Protein AF-A0A3C0GHT2-F1 (afdb_monomer_lite)

Radius of gyration: 11.36 Å; chains: 1; bounding box: 23×22×32 Å

Secondary structure (DSSP, 8-state):
--TTTTTTS-GGG--TTTTHHHHHHHHHHH--HHHHHHHHHHS-HHHHHHHHHH-TTS-HHHHHHHHHS--

Foldseek 3Di:
DDCFLPVPDDVVPDDCVVCVLVLLQSCLVGNDPVSPVVNPVPDALVVSLVSQVVDPPHDPVSNVVSVPDHD

Structure (mmCIF, N/CA/C/O backbone):
data_AF-A0A3C0GHT2-F1
#
_entry.id   AF-A0A3C0GHT2-F1
#
loop_
_atom_site.group_PDB
_atom_site.id
_atom_site.type_symbol
_atom_site.label_atom_id
_atom_site.label_alt_id
_atom_site.label_comp_id
_atom_site.label_asym_id
_atom_site.label_entity_id
_atom_site.label_seq_id
_atom_site.pdbx_PDB_ins_code
_atom_site.Cartn_x
_atom_site.Cartn_y
_atom_site.Cartn_z
_atom_site.occupancy
_atom_site.B_iso_or_equiv
_atom_site.auth_seq_id
_atom_site.auth_comp_id
_atom_site.auth_asym_id
_atom_site.auth_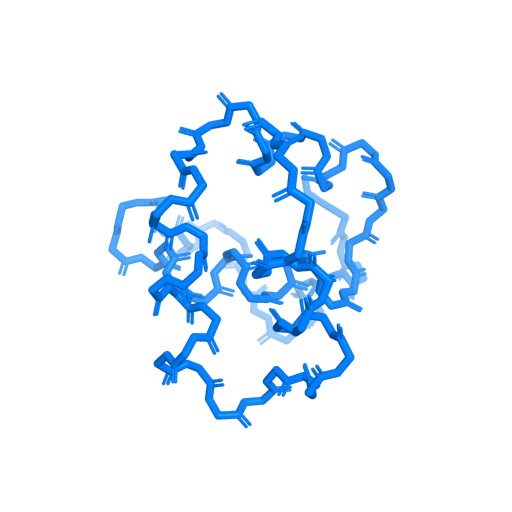atom_id
_atom_site.pdbx_PDB_model_num
ATOM 1 N N . MET A 1 1 ? 5.038 5.473 -13.451 1.00 61.34 1 MET A N 1
ATOM 2 C CA . MET A 1 1 ? 5.472 4.589 -12.350 1.00 61.34 1 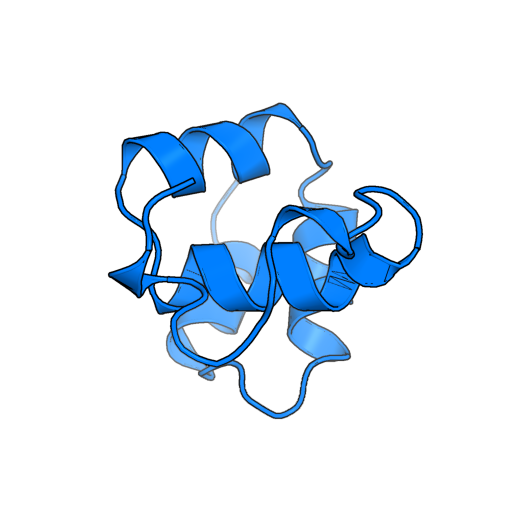MET A CA 1
ATOM 3 C C . MET A 1 1 ? 6.957 4.324 -12.512 1.00 61.34 1 MET A C 1
ATOM 5 O O . MET A 1 1 ? 7.406 4.136 -13.639 1.00 61.34 1 MET A O 1
ATOM 9 N N . ASN A 1 2 ? 7.719 4.407 -11.426 1.00 64.75 2 ASN A N 1
ATOM 10 C CA . ASN A 1 2 ? 9.168 4.239 -11.422 1.00 64.75 2 ASN A CA 1
ATOM 11 C C . ASN A 1 2 ? 9.536 2.751 -11.637 1.00 64.75 2 ASN A C 1
ATOM 13 O O . ASN A 1 2 ? 8.989 1.898 -10.933 1.00 64.75 2 ASN A O 1
ATOM 17 N N . PRO A 1 3 ? 10.474 2.413 -12.548 1.00 64.44 3 PRO A N 1
ATOM 18 C CA . PRO A 1 3 ? 10.918 1.030 -12.768 1.00 64.44 3 PRO A CA 1
ATOM 19 C C . PRO A 1 3 ? 11.427 0.331 -11.500 1.00 64.44 3 PRO A C 1
ATOM 21 O O . PRO A 1 3 ? 11.380 -0.888 -11.405 1.00 64.44 3 PRO A O 1
ATOM 24 N N . THR A 1 4 ? 11.890 1.093 -10.507 1.00 72.38 4 THR A N 1
ATOM 25 C CA . THR A 1 4 ? 12.413 0.556 -9.242 1.00 72.38 4 THR A CA 1
ATOM 26 C C . THR A 1 4 ? 11.315 -0.061 -8.369 1.00 72.38 4 THR A C 1
ATOM 28 O O . THR A 1 4 ? 11.557 -1.038 -7.664 1.00 72.38 4 THR A O 1
ATOM 31 N N . THR A 1 5 ? 10.091 0.471 -8.417 1.00 74.38 5 THR A N 1
ATOM 32 C CA . THR A 1 5 ? 8.973 0.025 -7.564 1.00 74.38 5 THR A CA 1
ATOM 33 C C . THR A 1 5 ? 8.360 -1.292 -8.062 1.00 74.38 5 THR A C 1
ATOM 35 O O . THR A 1 5 ? 7.915 -2.122 -7.262 1.00 74.38 5 THR A O 1
ATOM 38 N N . PHE A 1 6 ? 8.417 -1.521 -9.375 1.00 81.25 6 PHE A N 1
ATOM 39 C CA . PHE A 1 6 ? 7.867 -2.692 -10.067 1.00 81.25 6 PHE A CA 1
ATOM 40 C C . PHE A 1 6 ? 8.943 -3.448 -10.859 1.00 81.25 6 PHE A C 1
ATOM 42 O O . PHE A 1 6 ? 8.684 -3.943 -11.945 1.00 81.25 6 PHE A O 1
ATOM 49 N N . TRP A 1 7 ? 10.170 -3.525 -10.341 1.00 78.88 7 TRP A N 1
ATOM 50 C CA . TRP A 1 7 ? 11.314 -4.098 -11.066 1.00 78.88 7 TRP A CA 1
ATOM 51 C C . TRP A 1 7 ? 11.121 -5.566 -11.504 1.00 78.88 7 TRP A C 1
ATOM 53 O O . TRP A 1 7 ? 11.803 -6.033 -12.413 1.00 78.88 7 TRP A O 1
ATOM 63 N N . ASP A 1 8 ? 10.207 -6.283 -10.851 1.00 81.12 8 ASP A N 1
ATOM 64 C CA . ASP A 1 8 ? 9.834 -7.686 -11.051 1.00 81.12 8 ASP A CA 1
ATOM 65 C C . ASP A 1 8 ? 8.536 -7.877 -11.861 1.00 81.12 8 ASP A C 1
ATOM 67 O O . ASP A 1 8 ? 8.132 -9.019 -12.084 1.00 81.12 8 ASP A O 1
ATOM 71 N N . VAL A 1 9 ? 7.870 -6.800 -12.302 1.00 81.50 9 VAL A N 1
ATOM 72 C CA . VAL A 1 9 ? 6.564 -6.869 -12.982 1.00 81.50 9 VAL A CA 1
ATOM 73 C C . VAL A 1 9 ? 6.520 -5.921 -14.176 1.00 81.50 9 VAL A C 1
ATOM 75 O O . VAL A 1 9 ? 6.967 -4.784 -14.082 1.00 81.50 9 VAL A O 1
ATOM 78 N N . ASP A 1 10 ? 5.943 -6.357 -15.298 1.00 79.81 10 ASP A N 1
ATOM 79 C CA . ASP A 1 10 ? 5.671 -5.459 -16.425 1.00 79.81 10 ASP A CA 1
ATOM 80 C C . ASP A 1 10 ? 4.501 -4.520 -16.067 1.00 79.81 10 ASP A C 1
ATOM 82 O O . ASP A 1 10 ? 3.369 -4.995 -15.925 1.00 79.81 10 ASP A O 1
ATOM 86 N N . PRO A 1 11 ? 4.722 -3.195 -15.940 1.00 76.38 11 PRO A N 1
ATOM 87 C CA . PRO A 1 11 ? 3.664 -2.262 -15.565 1.00 76.38 11 PRO A CA 1
ATOM 88 C C . PRO A 1 11 ? 2.531 -2.187 -16.592 1.00 76.38 11 PRO A C 1
ATOM 90 O O . PRO A 1 11 ? 1.429 -1.782 -16.240 1.00 76.38 11 PRO A O 1
ATOM 93 N N . ASN A 1 12 ? 2.775 -2.576 -17.849 1.00 80.75 12 ASN A N 1
ATOM 94 C CA . ASN A 1 12 ? 1.748 -2.574 -18.894 1.00 80.75 12 ASN A CA 1
ATOM 95 C C . ASN A 1 12 ? 0.731 -3.709 -18.730 1.00 80.75 12 ASN A C 1
ATOM 97 O O . ASN A 1 12 ? -0.326 -3.678 -19.358 1.00 80.75 12 ASN A O 1
ATOM 101 N N . LEU A 1 13 ? 1.055 -4.717 -17.916 1.00 84.19 13 LEU A N 1
ATOM 102 C CA . LEU A 1 13 ? 0.162 -5.828 -17.600 1.00 84.19 13 LEU A CA 1
ATOM 103 C C . LEU A 1 13 ? -0.654 -5.579 -16.326 1.00 84.19 13 LEU A C 1
ATOM 105 O O . LEU A 1 13 ? -1.545 -6.371 -16.033 1.00 84.19 13 LEU A O 1
ATOM 109 N N . LEU A 1 14 ? -0.356 -4.503 -15.586 1.00 83.75 14 LEU A N 1
ATOM 110 C CA . LEU A 1 14 ? -1.064 -4.151 -14.360 1.00 83.75 14 LEU A CA 1
ATOM 111 C C . LEU A 1 14 ? -2.378 -3.440 -14.677 1.00 83.75 14 LEU A C 1
ATOM 113 O O . LEU A 1 14 ? -2.410 -2.402 -15.340 1.00 83.75 14 LEU A O 1
ATOM 117 N N . ASP A 1 15 ? -3.460 -3.976 -14.133 1.00 87.75 15 ASP A N 1
ATOM 118 C CA . ASP A 1 15 ? -4.784 -3.377 -14.163 1.00 87.75 15 ASP A CA 1
ATOM 119 C C . ASP A 1 15 ? -5.062 -2.729 -12.802 1.00 87.75 15 ASP A C 1
ATOM 121 O O . ASP A 1 15 ? -5.024 -3.375 -11.755 1.00 87.75 15 ASP A O 1
ATOM 125 N N . THR A 1 16 ? -5.336 -1.425 -12.798 1.00 81.19 16 THR A N 1
ATOM 126 C CA . THR A 1 16 ? -5.490 -0.646 -11.561 1.00 81.19 16 THR A CA 1
ATOM 127 C C . THR A 1 16 ? -6.678 -1.076 -10.707 1.00 81.19 16 THR A C 1
ATOM 129 O O . THR A 1 16 ? -6.685 -0.800 -9.514 1.00 81.19 16 THR A O 1
ATOM 132 N N . GLU A 1 17 ? -7.678 -1.751 -11.277 1.00 83.94 17 GLU A N 1
ATOM 133 C CA . GLU A 1 17 ? -8.809 -2.279 -10.514 1.00 83.94 17 GLU A CA 1
ATOM 134 C C . GLU A 1 17 ? -8.565 -3.720 -10.065 1.00 83.94 17 GLU A C 1
ATOM 136 O O . GLU A 1 17 ? -8.800 -4.048 -8.897 1.00 83.94 17 GLU A O 1
ATOM 141 N N . LYS A 1 18 ? -8.083 -4.584 -10.969 1.00 88.12 18 LYS A N 1
ATOM 142 C CA . LYS A 1 18 ? -7.868 -6.010 -10.668 1.00 88.12 18 LYS A CA 1
ATOM 143 C C . LYS A 1 18 ? -6.676 -6.234 -9.745 1.00 88.12 18 LYS A C 1
ATOM 145 O O . LYS A 1 18 ? -6.764 -7.053 -8.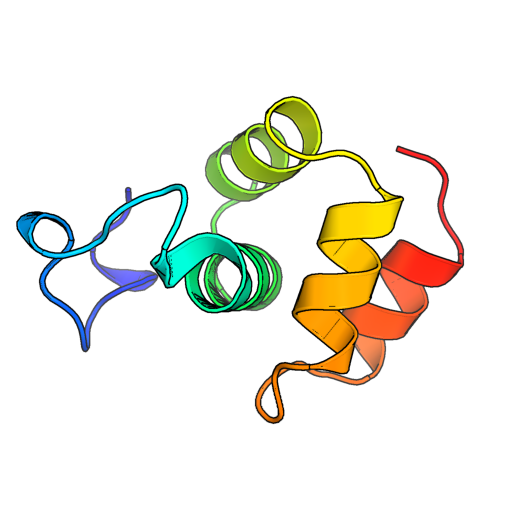833 1.00 88.12 18 LYS A O 1
ATOM 150 N N . ASP A 1 19 ? -5.604 -5.474 -9.942 1.00 90.94 19 ASP A N 1
ATOM 151 C CA . ASP A 1 19 ? -4.342 -5.618 -9.213 1.00 90.94 19 ASP A CA 1
ATOM 152 C C . ASP A 1 19 ? -4.200 -4.586 -8.087 1.00 90.94 19 ASP A C 1
ATOM 154 O O . ASP A 1 19 ? -3.110 -4.385 -7.547 1.00 90.94 19 ASP A O 1
ATOM 158 N N . LYS A 1 20 ? -5.300 -3.928 -7.692 1.00 92.19 20 LYS A N 1
ATOM 159 C CA . LYS A 1 20 ? -5.277 -2.816 -6.730 1.00 92.19 20 LYS A CA 1
ATOM 160 C C . LYS A 1 20 ? -4.592 -3.164 -5.411 1.00 92.19 20 LYS A C 1
ATOM 162 O O . LYS A 1 20 ? -3.795 -2.373 -4.917 1.00 92.19 20 LYS A O 1
ATOM 167 N N . ASP A 1 21 ? -4.855 -4.354 -4.862 1.00 94.12 21 ASP A N 1
ATOM 168 C CA . ASP A 1 21 ? -4.305 -4.765 -3.565 1.00 94.12 21 ASP A CA 1
ATOM 169 C C . ASP A 1 21 ? -2.766 -4.862 -3.650 1.00 94.12 21 ASP A C 1
ATOM 171 O O . ASP A 1 21 ? -2.055 -4.383 -2.764 1.00 94.12 21 ASP A O 1
ATOM 175 N N . PHE A 1 22 ? -2.256 -5.388 -4.769 1.00 92.25 22 PHE A N 1
ATOM 176 C CA . PHE A 1 22 ? -0.828 -5.470 -5.067 1.00 92.25 22 PHE A CA 1
ATOM 177 C C . PHE A 1 22 ? -0.208 -4.088 -5.305 1.00 92.25 22 PHE A C 1
ATOM 179 O O . PHE A 1 22 ? 0.817 -3.766 -4.704 1.00 92.25 22 PHE A O 1
ATOM 186 N N . ILE A 1 23 ? -0.832 -3.259 -6.149 1.00 92.38 23 ILE A N 1
ATOM 187 C CA . ILE A 1 23 ? -0.338 -1.920 -6.498 1.00 92.38 23 ILE A CA 1
ATOM 188 C C . ILE A 1 23 ? -0.238 -1.044 -5.245 1.00 92.38 23 ILE A C 1
ATOM 190 O O . ILE A 1 23 ? 0.811 -0.447 -5.003 1.00 92.38 23 ILE A O 1
ATOM 194 N N . ILE A 1 24 ? -1.296 -1.008 -4.427 1.00 94.69 24 ILE A N 1
ATOM 195 C CA . ILE A 1 24 ? -1.333 -0.241 -3.177 1.00 94.69 24 ILE A CA 1
ATOM 196 C C . ILE A 1 24 ? -0.211 -0.706 -2.251 1.00 94.69 24 ILE A C 1
ATOM 198 O O . ILE A 1 24 ? 0.630 0.097 -1.852 1.00 94.69 24 ILE A O 1
ATOM 202 N N . ALA A 1 25 ? -0.152 -2.002 -1.937 1.00 94.50 25 ALA A N 1
ATOM 203 C CA . ALA A 1 25 ? 0.864 -2.535 -1.037 1.00 94.50 25 ALA A CA 1
ATOM 204 C C . ALA A 1 25 ? 2.285 -2.240 -1.529 1.00 94.50 25 ALA A C 1
ATOM 206 O O . ALA A 1 25 ? 3.159 -1.869 -0.746 1.00 94.50 25 ALA A O 1
ATOM 207 N N . ARG A 1 26 ? 2.516 -2.368 -2.839 1.00 92.38 26 ARG A N 1
ATOM 208 C CA . ARG A 1 26 ? 3.838 -2.187 -3.427 1.00 92.38 26 ARG A CA 1
ATOM 209 C C . ARG A 1 26 ? 4.298 -0.735 -3.395 1.00 92.38 26 ARG A C 1
ATOM 211 O O . ARG A 1 26 ? 5.441 -0.472 -3.017 1.00 92.38 26 ARG A O 1
ATOM 218 N N . VAL A 1 27 ? 3.426 0.196 -3.772 1.00 93.75 27 VAL A N 1
ATOM 219 C CA . VAL A 1 27 ? 3.746 1.628 -3.774 1.00 93.75 27 VAL A CA 1
ATOM 220 C C . VAL A 1 27 ? 3.919 2.148 -2.350 1.00 93.75 27 VAL A C 1
ATOM 222 O O . VAL A 1 27 ? 4.853 2.897 -2.097 1.00 93.75 27 VAL A O 1
ATOM 225 N N . LEU A 1 28 ? 3.100 1.709 -1.395 1.00 94.00 28 LEU A N 1
ATOM 226 C CA . LEU A 1 28 ? 3.223 2.170 -0.010 1.00 94.00 28 LEU A CA 1
ATOM 227 C C . LEU A 1 28 ? 4.459 1.610 0.719 1.00 94.00 28 LEU A C 1
ATOM 229 O O . LEU A 1 28 ? 4.924 2.212 1.681 1.00 94.00 28 LEU A O 1
ATOM 233 N N . GLU A 1 29 ? 5.021 0.488 0.261 1.00 92.00 29 GLU A N 1
ATOM 234 C CA . GLU A 1 29 ? 6.267 -0.073 0.810 1.00 92.00 29 GLU A CA 1
ATOM 235 C C . GLU A 1 29 ? 7.538 0.452 0.123 1.00 92.00 29 GLU A C 1
ATOM 237 O O . GLU A 1 29 ? 8.593 0.524 0.753 1.00 92.00 29 GLU A O 1
ATOM 242 N N . ARG A 1 30 ? 7.482 0.746 -1.184 1.00 90.38 30 ARG A N 1
ATOM 243 C CA . ARG A 1 30 ? 8.686 0.971 -2.016 1.00 90.38 30 ARG A CA 1
ATOM 244 C C . ARG A 1 30 ? 8.584 2.148 -2.986 1.00 90.38 30 ARG A C 1
ATOM 246 O O . ARG A 1 30 ? 9.513 2.380 -3.759 1.00 90.38 30 ARG A O 1
ATOM 253 N N . GLY A 1 31 ? 7.443 2.818 -3.028 1.00 89.88 31 GLY A N 1
ATOM 254 C CA . GLY A 1 31 ? 7.193 3.949 -3.909 1.00 89.88 31 GLY A CA 1
ATOM 255 C C . GLY A 1 31 ? 7.902 5.212 -3.444 1.00 89.88 31 GLY A C 1
ATOM 256 O O . GLY A 1 31 ? 8.362 5.332 -2.310 1.00 89.88 31 GLY A O 1
ATOM 257 N N . THR A 1 32 ? 7.987 6.165 -4.359 1.00 92.12 32 THR A N 1
ATOM 258 C CA . THR A 1 32 ? 8.411 7.536 -4.063 1.00 92.12 32 THR A CA 1
ATOM 259 C C . THR A 1 32 ? 7.252 8.356 -3.483 1.00 92.12 32 THR A C 1
ATOM 261 O O . THR A 1 32 ? 6.091 8.007 -3.695 1.00 92.12 32 THR A O 1
ATOM 264 N N . ASP A 1 33 ? 7.538 9.478 -2.811 1.00 93.06 33 ASP A N 1
ATOM 265 C CA . ASP A 1 33 ? 6.494 10.355 -2.247 1.00 93.06 33 ASP A CA 1
ATOM 266 C C . ASP A 1 33 ? 5.396 10.745 -3.264 1.00 93.06 33 ASP A C 1
ATOM 268 O O . ASP A 1 33 ? 4.218 10.687 -2.909 1.00 93.06 33 ASP A O 1
ATOM 272 N N . PRO A 1 34 ? 5.706 11.068 -4.542 1.00 93.31 34 PRO A N 1
ATOM 273 C CA . PRO A 1 34 ? 4.670 11.336 -5.541 1.00 93.31 34 PRO A CA 1
ATOM 274 C C . PRO A 1 34 ? 3.779 10.127 -5.855 1.00 93.31 34 PRO A C 1
ATOM 276 O O . PRO A 1 34 ? 2.594 10.291 -6.134 1.00 93.31 34 PRO A O 1
ATOM 279 N N . GLU A 1 35 ? 4.330 8.912 -5.834 1.00 91.62 35 GLU A N 1
ATOM 280 C CA . GLU A 1 35 ? 3.567 7.686 -6.092 1.00 91.62 35 GLU A CA 1
ATOM 281 C C . GLU A 1 35 ? 2.678 7.337 -4.899 1.00 91.62 35 GLU A C 1
ATOM 283 O O . GLU A 1 35 ? 1.521 6.966 -5.090 1.00 91.62 35 GLU A O 1
ATOM 288 N N . ILE A 1 36 ? 3.184 7.522 -3.678 1.00 94.50 36 ILE A N 1
ATOM 289 C CA . ILE A 1 36 ? 2.399 7.383 -2.448 1.00 94.50 36 ILE A CA 1
ATOM 290 C C . ILE A 1 36 ? 1.230 8.373 -2.465 1.00 94.50 36 ILE A C 1
ATOM 292 O O . ILE A 1 36 ? 0.083 7.957 -2.315 1.00 94.50 36 ILE A O 1
ATOM 296 N N . GLY A 1 37 ? 1.486 9.649 -2.774 1.00 94.56 37 GLY A N 1
ATOM 297 C CA . GLY A 1 37 ? 0.430 10.659 -2.892 1.00 94.56 37 GLY A CA 1
ATOM 298 C C . GLY A 1 37 ? -0.605 10.344 -3.983 1.00 94.56 37 GLY A C 1
ATOM 299 O O . GLY A 1 37 ? -1.788 10.660 -3.840 1.00 94.56 37 GLY A O 1
ATOM 300 N N . LEU A 1 38 ? -0.203 9.665 -5.063 1.00 93.06 38 LEU A N 1
ATOM 301 C CA . LEU A 1 38 ? -1.146 9.180 -6.072 1.00 93.06 38 LEU A CA 1
ATOM 302 C C . LEU A 1 38 ? -2.059 8.081 -5.511 1.00 93.06 38 LEU A C 1
ATOM 304 O O . LEU A 1 38 ? -3.261 8.112 -5.757 1.00 93.06 38 LEU A O 1
ATOM 308 N N . ILE A 1 39 ? -1.526 7.133 -4.736 1.00 95.12 39 ILE A N 1
ATOM 309 C CA . ILE A 1 39 ? -2.338 6.091 -4.088 1.00 95.12 39 ILE A CA 1
ATOM 310 C C . ILE A 1 39 ? -3.325 6.709 -3.097 1.00 95.12 39 ILE A C 1
ATOM 312 O O . ILE A 1 39 ? -4.510 6.384 -3.143 1.00 95.12 39 ILE A O 1
ATOM 316 N N . GLU A 1 40 ? -2.855 7.630 -2.258 1.00 95.25 40 GLU A N 1
ATOM 317 C CA . GLU A 1 40 ? -3.669 8.298 -1.234 1.00 95.25 40 GLU A CA 1
ATOM 318 C C . GLU A 1 40 ? -4.783 9.168 -1.833 1.00 95.25 40 GLU A C 1
ATOM 320 O O . GLU A 1 40 ? -5.851 9.287 -1.243 1.00 95.25 40 GLU A O 1
ATOM 325 N N . SER A 1 41 ? -4.581 9.726 -3.031 1.00 95.19 41 SER A N 1
ATOM 326 C CA . SER A 1 41 ? -5.620 10.480 -3.751 1.00 95.19 41 SER A CA 1
ATOM 327 C C . SER A 1 41 ? -6.550 9.613 -4.608 1.00 95.19 41 SER A C 1
ATOM 329 O O . SER A 1 41 ? -7.650 10.054 -4.944 1.00 95.19 41 SER A O 1
ATOM 331 N N . THR A 1 42 ? -6.135 8.395 -4.969 1.00 93.38 42 THR A N 1
ATOM 332 C CA . THR A 1 42 ? -6.911 7.495 -5.842 1.00 93.38 42 THR A CA 1
ATOM 333 C C . THR A 1 42 ? -7.835 6.570 -5.052 1.00 93.38 42 THR A C 1
ATOM 335 O O . THR A 1 42 ? -8.946 6.288 -5.500 1.00 93.38 42 THR A O 1
ATOM 338 N N . TYR A 1 43 ? -7.397 6.093 -3.884 1.00 93.75 43 TYR A N 1
ATOM 339 C CA . TYR A 1 43 ? -8.116 5.089 -3.100 1.00 93.75 43 TYR A CA 1
ATOM 340 C C . TYR A 1 43 ? -8.563 5.634 -1.753 1.00 93.75 43 TYR A C 1
ATOM 342 O O . TYR A 1 43 ? -7.851 6.387 -1.094 1.00 93.75 43 TYR A O 1
ATOM 350 N N . LEU A 1 44 ? -9.726 5.181 -1.286 1.00 95.12 44 LEU A N 1
ATOM 351 C CA . LEU A 1 44 ? -10.180 5.530 0.055 1.00 95.12 44 LEU A CA 1
ATOM 352 C C . LEU A 1 44 ? -9.272 4.886 1.108 1.00 95.12 44 LEU A C 1
ATOM 354 O O . LEU A 1 44 ? -8.859 3.735 0.957 1.00 95.12 44 LEU A O 1
ATOM 358 N N . GLN A 1 45 ? -9.083 5.552 2.251 1.00 95.25 45 GLN A N 1
ATOM 359 C CA . GLN A 1 45 ? -8.285 5.012 3.360 1.00 95.25 45 GLN A CA 1
ATOM 360 C C . GLN A 1 45 ? -8.705 3.583 3.762 1.00 95.25 45 GLN A C 1
ATOM 362 O O . GLN A 1 45 ? -7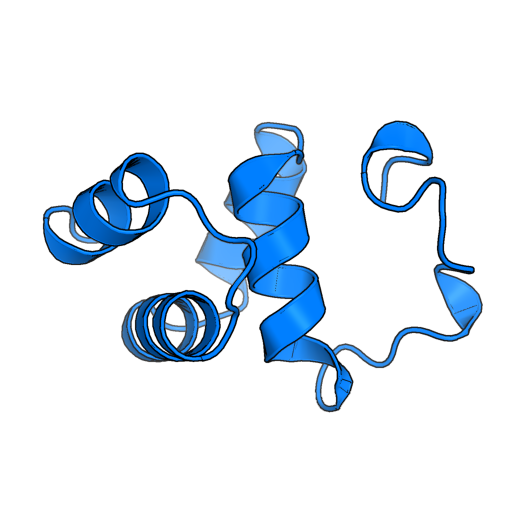.862 2.729 4.027 1.00 95.25 45 GLN A O 1
ATOM 367 N N . ARG A 1 46 ? -10.010 3.276 3.748 1.00 95.38 46 ARG A N 1
ATOM 368 C CA . ARG A 1 46 ? -10.520 1.919 4.031 1.00 95.38 46 ARG A CA 1
ATOM 369 C C . ARG A 1 46 ? -10.061 0.870 3.011 1.00 95.38 46 ARG A C 1
ATOM 371 O O . ARG A 1 46 ? -9.858 -0.284 3.374 1.00 95.38 46 ARG A O 1
ATOM 378 N N . GLU A 1 47 ? -9.920 1.258 1.746 1.00 95.25 47 GLU A N 1
ATOM 379 C CA . GLU A 1 47 ? -9.430 0.378 0.684 1.00 95.25 47 GLU A CA 1
ATOM 380 C C . GLU A 1 47 ? -7.931 0.165 0.822 1.00 95.25 47 GLU A C 1
ATOM 382 O O . GLU A 1 47 ? -7.480 -0.971 0.712 1.00 95.25 47 GLU A O 1
ATOM 387 N N . ILE A 1 48 ? -7.195 1.225 1.167 1.00 96.25 48 ILE A N 1
ATOM 388 C CA . ILE A 1 48 ? -5.767 1.150 1.473 1.00 96.25 48 ILE A CA 1
ATOM 389 C C . ILE A 1 48 ? -5.525 0.179 2.631 1.00 96.25 48 ILE A C 1
ATOM 391 O O . ILE A 1 48 ? -4.771 -0.778 2.484 1.00 96.25 48 ILE A O 1
ATOM 395 N N . ILE A 1 49 ? -6.220 0.354 3.760 1.00 96.31 49 ILE A N 1
ATOM 396 C CA . ILE A 1 49 ? -6.088 -0.549 4.911 1.00 96.31 49 ILE A CA 1
ATOM 397 C C . ILE A 1 49 ? -6.444 -1.989 4.512 1.00 96.31 49 ILE A C 1
ATOM 399 O O . ILE A 1 49 ? -5.693 -2.906 4.835 1.00 96.31 49 ILE A O 1
ATOM 403 N N . SER A 1 50 ? -7.536 -2.198 3.769 1.00 96.56 50 SER A N 1
ATOM 404 C CA . SER A 1 50 ? -7.943 -3.540 3.329 1.00 96.56 50 SER A CA 1
ATOM 405 C C . SER A 1 50 ? -6.901 -4.208 2.422 1.00 96.56 50 SER A C 1
ATOM 407 O O . SER A 1 50 ? -6.608 -5.391 2.602 1.00 96.56 50 SER A O 1
ATOM 409 N N . ALA A 1 51 ? -6.310 -3.466 1.483 1.00 96.06 51 ALA A N 1
ATOM 410 C CA . ALA A 1 51 ? -5.242 -3.951 0.611 1.00 96.06 51 ALA A CA 1
ATOM 411 C C . ALA A 1 51 ? -3.989 -4.350 1.407 1.00 96.06 51 ALA A C 1
ATOM 413 O O . ALA A 1 51 ? -3.413 -5.420 1.181 1.00 96.06 51 ALA A O 1
ATOM 414 N N . LEU A 1 52 ? -3.602 -3.523 2.384 1.00 95.69 52 LEU A N 1
ATOM 415 C CA . LEU A 1 52 ? -2.454 -3.782 3.253 1.00 95.69 52 LEU A CA 1
ATOM 416 C C . LEU A 1 52 ? -2.673 -5.002 4.163 1.00 95.69 52 LEU A C 1
ATOM 418 O O . LEU A 1 52 ? -1.734 -5.752 4.406 1.00 95.69 52 LEU A O 1
ATOM 422 N N . GLU A 1 53 ? -3.897 -5.240 4.644 1.00 95.19 53 GLU A N 1
ATOM 423 C CA . GLU A 1 53 ? -4.220 -6.411 5.476 1.00 95.19 53 GLU A CA 1
ATOM 424 C C . GLU A 1 53 ? -4.218 -7.731 4.697 1.00 95.19 53 GLU A C 1
ATOM 426 O O . GLU A 1 53 ? -3.848 -8.772 5.244 1.00 95.19 53 GLU A O 1
ATOM 431 N N . LYS A 1 54 ? -4.629 -7.708 3.426 1.00 94.38 54 LYS A N 1
ATOM 432 C CA . LYS A 1 54 ? -4.648 -8.902 2.566 1.00 94.38 54 LYS A CA 1
ATOM 433 C C . LYS A 1 54 ? -3.263 -9.282 2.050 1.00 94.38 54 LYS A C 1
ATOM 435 O O . LYS A 1 54 ? -3.017 -10.453 1.751 1.00 94.38 54 LYS A O 1
ATOM 440 N N . THR A 1 55 ? -2.367 -8.307 1.925 1.00 92.88 55 THR A N 1
ATOM 441 C CA . THR A 1 55 ? -1.054 -8.514 1.315 1.00 92.88 55 THR A CA 1
ATOM 442 C C . THR A 1 55 ? -0.031 -8.952 2.358 1.00 92.88 55 THR A C 1
ATOM 444 O O . THR A 1 55 ? 0.342 -8.200 3.251 1.00 92.88 55 THR A O 1
ATOM 447 N N . LYS A 1 56 ? 0.476 -10.183 2.225 1.00 85.94 56 LYS A N 1
ATOM 448 C CA . LYS A 1 56 ? 1.405 -10.791 3.199 1.00 85.94 56 LYS A CA 1
ATOM 449 C C . LYS A 1 56 ? 2.769 -10.100 3.295 1.00 85.94 56 LYS A C 1
ATOM 451 O O . LYS A 1 56 ? 3.457 -10.265 4.296 1.00 85.94 56 LYS A O 1
ATOM 456 N N . GLU A 1 57 ? 3.172 -9.387 2.250 1.00 85.38 57 GLU A N 1
ATOM 457 C CA . GLU A 1 57 ? 4.509 -8.794 2.114 1.00 85.38 57 GLU A CA 1
ATOM 458 C C . GLU A 1 57 ? 4.621 -7.393 2.735 1.00 85.38 57 GLU A C 1
ATOM 460 O O . GLU A 1 57 ? 5.713 -6.831 2.781 1.00 85.38 57 GLU A O 1
ATOM 465 N N . VAL A 1 58 ? 3.512 -6.836 3.231 1.00 92.44 58 VAL A N 1
ATOM 466 C CA . VAL A 1 58 ? 3.471 -5.504 3.841 1.00 92.44 58 VAL A CA 1
ATOM 467 C C . VAL A 1 58 ? 4.055 -5.538 5.247 1.00 92.44 58 VAL A C 1
ATOM 469 O O . VAL A 1 58 ? 3.743 -6.405 6.071 1.00 92.44 58 VAL A O 1
ATOM 472 N N . SER A 1 59 ? 4.885 -4.550 5.564 1.00 93.25 59 SER A N 1
ATOM 473 C CA . SER A 1 59 ? 5.443 -4.407 6.896 1.00 93.25 59 SER A CA 1
ATOM 474 C C . SER A 1 59 ? 4.367 -3.971 7.897 1.00 93.25 59 SER A C 1
ATOM 476 O O . SER A 1 59 ? 3.499 -3.136 7.631 1.00 93.25 59 SER A O 1
ATOM 478 N N . LYS A 1 60 ? 4.465 -4.473 9.134 1.00 93.25 60 LYS A N 1
ATOM 479 C CA . LYS A 1 60 ? 3.577 -4.036 10.228 1.00 93.25 60 LYS A CA 1
ATOM 480 C C . LYS A 1 60 ? 3.646 -2.525 10.465 1.00 93.25 60 LYS A C 1
ATOM 482 O O . LYS A 1 60 ? 2.676 -1.943 10.936 1.00 93.25 60 LYS A O 1
ATOM 487 N N . LYS A 1 61 ? 4.789 -1.900 10.157 1.00 94.31 61 LYS A N 1
ATOM 488 C CA . LYS A 1 61 ? 4.992 -0.455 10.282 1.00 94.31 61 LYS A CA 1
ATOM 489 C C . LYS A 1 61 ? 4.060 0.303 9.336 1.00 94.31 61 LYS A C 1
ATOM 491 O O . LYS A 1 61 ? 3.329 1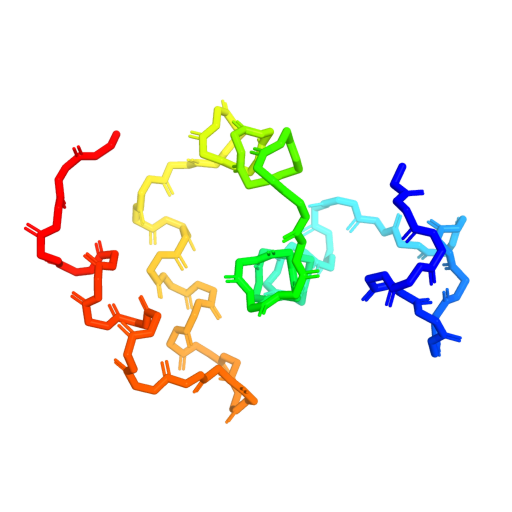.166 9.808 1.00 94.31 61 LYS A O 1
ATOM 496 N N . THR A 1 62 ? 4.048 -0.056 8.053 1.00 94.50 62 THR A N 1
ATOM 497 C CA . THR A 1 62 ? 3.180 0.560 7.039 1.00 94.50 62 THR A CA 1
ATOM 498 C C . THR A 1 62 ? 1.710 0.353 7.379 1.00 94.50 62 THR A C 1
ATOM 500 O O . THR A 1 62 ? 0.949 1.315 7.436 1.00 94.50 62 THR A O 1
ATOM 503 N N . LEU A 1 63 ? 1.311 -0.876 7.727 1.00 95.25 63 LEU A N 1
ATOM 504 C CA . LEU A 1 63 ? -0.071 -1.155 8.127 1.00 95.25 63 LEU A CA 1
ATOM 505 C C . LEU A 1 63 ? -0.508 -0.318 9.341 1.00 95.25 63 LEU A C 1
ATOM 507 O O . LEU A 1 63 ? -1.590 0.267 9.339 1.00 95.25 63 LEU A O 1
ATOM 511 N N . ASN A 1 64 ? 0.326 -0.245 10.381 1.00 95.81 64 ASN A N 1
ATOM 512 C CA . ASN A 1 64 ? -0.001 0.517 11.585 1.00 95.81 64 ASN A CA 1
ATOM 513 C C . ASN A 1 64 ? -0.024 2.028 11.335 1.00 95.81 64 ASN A C 1
ATOM 515 O O . ASN A 1 64 ? -0.843 2.717 11.942 1.00 95.81 64 ASN A O 1
ATOM 519 N N . PHE A 1 65 ? 0.830 2.541 10.445 1.00 95.12 65 PHE A N 1
ATOM 520 C CA . PHE A 1 65 ? 0.811 3.944 10.035 1.00 95.12 65 PHE A CA 1
ATOM 521 C C . PHE A 1 65 ? -0.562 4.312 9.456 1.00 95.12 65 PHE A C 1
ATOM 523 O O . PHE A 1 65 ? -1.249 5.165 10.018 1.00 95.12 65 PHE A O 1
ATOM 530 N N . TYR A 1 66 ? -1.033 3.572 8.445 1.00 95.19 66 TYR A N 1
ATOM 531 C CA . TYR A 1 66 ? -2.324 3.832 7.793 1.00 95.19 66 TYR A CA 1
ATOM 532 C C . TYR A 1 66 ? -3.553 3.548 8.666 1.00 95.19 66 TYR A C 1
ATOM 534 O O . TYR A 1 66 ? -4.618 4.114 8.424 1.00 95.19 66 TYR A O 1
ATOM 542 N N . LYS A 1 67 ? -3.422 2.715 9.706 1.00 94.56 67 LYS A N 1
ATOM 543 C CA . LYS A 1 67 ? -4.468 2.526 10.728 1.00 94.56 67 LYS A CA 1
ATOM 544 C C . LYS A 1 67 ? -4.565 3.670 11.738 1.00 94.56 67 LYS A C 1
ATOM 546 O O . LYS A 1 67 ? -5.587 3.779 12.409 1.00 94.56 67 LYS A O 1
ATOM 551 N N . THR A 1 68 ? -3.507 4.465 11.890 1.00 95.19 68 THR A N 1
ATOM 552 C CA . THR A 1 68 ? -3.407 5.482 12.951 1.00 95.19 68 THR A CA 1
ATOM 553 C C . THR A 1 68 ? -3.660 6.894 12.433 1.00 95.19 68 THR A C 1
ATOM 555 O O . THR A 1 68 ? -4.210 7.719 13.157 1.00 95.19 68 THR A O 1
ATOM 558 N N . ILE A 1 69 ? -3.247 7.190 11.201 1.00 91.38 69 ILE A N 1
ATOM 559 C CA . ILE A 1 69 ? -3.457 8.504 10.581 1.00 91.38 69 ILE A CA 1
ATOM 560 C C . ILE A 1 69 ? -4.874 8.634 10.002 1.00 91.38 69 ILE A C 1
ATOM 562 O O . ILE A 1 69 ? -5.562 7.634 9.811 1.00 91.38 69 ILE A O 1
ATOM 566 N N . SER A 1 70 ? -5.281 9.858 9.665 1.00 85.06 70 SER A N 1
ATOM 567 C CA . SER 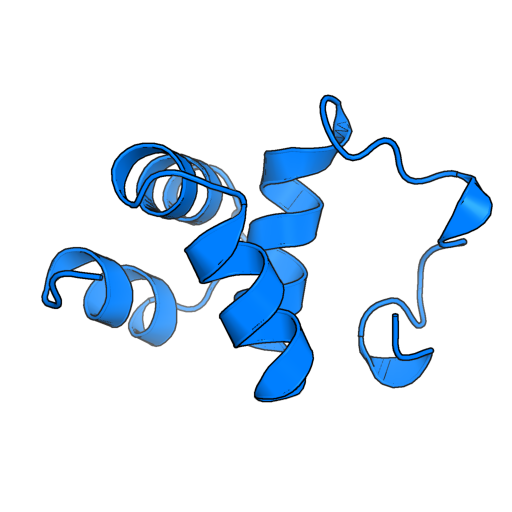A 1 70 ? -6.373 10.115 8.718 1.00 85.06 70 SER A CA 1
ATOM 568 C C . SER A 1 70 ? -5.803 10.834 7.507 1.00 85.06 70 SER A C 1
ATOM 570 O O . SER A 1 70 ? -5.124 11.849 7.673 1.00 85.06 70 SER A O 1
ATOM 572 N N . ILE A 1 71 ? -6.078 10.282 6.329 1.00 81.12 71 ILE A N 1
ATOM 573 C CA . ILE A 1 71 ? -5.686 10.797 5.012 1.00 81.12 71 ILE A CA 1
ATOM 574 C C . ILE A 1 71 ? -6.922 10.997 4.143 1.00 81.12 71 ILE A C 1
ATOM 576 O O . ILE A 1 71 ? -7.891 10.219 4.320 1.00 81.12 71 ILE A O 1
#

Sequence (71 aa):
MNPTTFWDVDPNLLDTEKDKDFIIARVLERGTDPEIGLIESTYLQREIISALEKTKEVSKKTLNFYKTISI

pLDDT: mean 89.39, std 8.04, range [61.34, 96.56]